Protein AF-G8EK59-F1 (afdb_monomer_lite)

pLDDT: mean 96.11, std 1.94, range [87.62, 98.25]

Foldseek 3Di:
DVCQQQDPPVGGDPFDWDDDPQWIQTNNDTGHDDDDPFLLPAQCVVDPQQEEEADPVPQQEPVSQCSNVNSPHNYYHYPDHHPHDDDDDPPPD

Secondary structure (DSSP, 8-state):
-HHHHEETTTEE-SS-E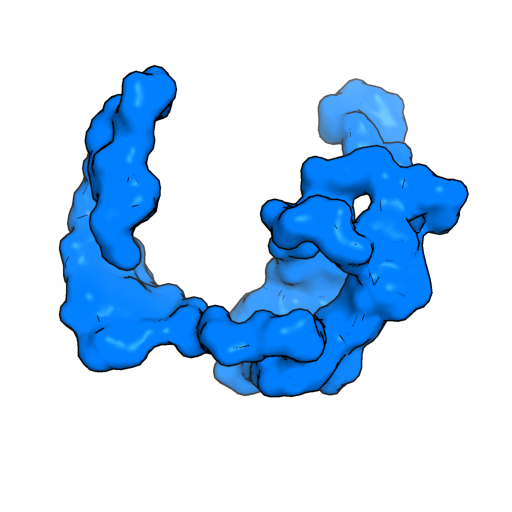EEETTEEEETTEEE-----SSGGGS-GGGSS--EEEE-SSS--SHHHHTHHHHTT-SEEEESS--SSS----TTT-

Structure (mmCIF, N/CA/C/O backbone):
data_AF-G8EK59-F1
#
_entry.id   AF-G8EK59-F1
#
loop_
_atom_site.group_PDB
_atom_site.id
_atom_site.type_symbol
_atom_site.label_atom_id
_atom_site.label_alt_id
_atom_site.label_comp_id
_atom_site.label_asym_id
_atom_site.label_entity_id
_atom_site.label_seq_id
_atom_site.pdbx_PDB_ins_code
_atom_site.Cartn_x
_atom_site.Cartn_y
_atom_site.Cartn_z
_atom_site.occupancy
_atom_site.B_iso_or_equiv
_atom_site.auth_seq_id
_atom_site.auth_comp_id
_atom_site.auth_asym_id
_atom_site.auth_atom_id
_atom_site.pdbx_PDB_model_num
ATOM 1 N N . ALA A 1 1 ? -6.201 8.542 11.663 1.00 91.69 1 ALA A N 1
ATOM 2 C CA . ALA A 1 1 ? -7.501 9.246 11.542 1.00 91.69 1 ALA A CA 1
ATOM 3 C C . ALA A 1 1 ? -7.359 10.706 11.102 1.00 91.69 1 ALA A C 1
ATOM 5 O O . ALA A 1 1 ? -7.934 11.051 10.082 1.00 91.69 1 ALA A O 1
ATOM 6 N N . TYR A 1 2 ? -6.614 11.557 11.825 1.00 95.31 2 TYR A N 1
ATOM 7 C CA . TYR A 1 2 ? -6.557 13.005 11.547 1.00 95.31 2 TYR A CA 1
ATOM 8 C C . TYR A 1 2 ? -6.151 13.357 10.105 1.00 95.31 2 TYR A C 1
ATOM 10 O O . TYR A 1 2 ? -6.921 14.019 9.419 1.00 95.31 2 TYR A O 1
ATOM 18 N N . MET A 1 3 ? -5.008 12.846 9.632 1.00 95.81 3 MET A N 1
ATOM 19 C CA . MET A 1 3 ? -4.492 13.129 8.280 1.00 95.81 3 MET A CA 1
ATOM 20 C C . MET A 1 3 ? -5.421 12.654 7.156 1.00 95.81 3 MET A C 1
ATOM 22 O O . MET A 1 3 ? -5.432 13.241 6.088 1.00 95.81 3 MET A O 1
ATOM 26 N N . LEU A 1 4 ? -6.227 11.613 7.393 1.00 96.00 4 LEU A N 1
ATOM 27 C CA . LEU A 1 4 ? -7.247 11.193 6.429 1.00 96.00 4 LEU A CA 1
ATOM 28 C C . LEU A 1 4 ? -8.435 12.166 6.416 1.00 96.00 4 LEU A C 1
ATOM 30 O O . LEU A 1 4 ? -9.037 12.388 5.378 1.00 96.00 4 LEU A O 1
ATOM 34 N N . LYS A 1 5 ? -8.799 12.730 7.573 1.00 97.00 5 LYS A N 1
ATOM 35 C CA . LYS A 1 5 ? -9.957 13.621 7.713 1.00 97.00 5 LYS A CA 1
ATOM 36 C C . LYS A 1 5 ? -9.695 15.018 7.148 1.00 97.00 5 LYS A C 1
ATOM 38 O O . LYS A 1 5 ? -10.628 15.644 6.645 1.00 97.00 5 LYS A O 1
ATOM 43 N N . TYR A 1 6 ? -8.466 15.508 7.275 1.00 97.69 6 TYR A N 1
ATOM 44 C CA . TYR A 1 6 ? -8.080 16.868 6.917 1.00 97.69 6 TYR A CA 1
ATOM 45 C C . TYR A 1 6 ? -6.888 16.847 5.962 1.00 97.69 6 TYR A C 1
ATOM 47 O O . TYR A 1 6 ? -5.773 16.548 6.381 1.00 97.69 6 TYR A O 1
ATOM 55 N N . ASP A 1 7 ? -7.136 17.219 4.708 1.00 98.06 7 ASP A N 1
ATOM 56 C CA . ASP A 1 7 ? -6.122 17.429 3.681 1.00 98.06 7 ASP A CA 1
ATOM 57 C C . ASP A 1 7 ? -6.105 18.915 3.284 1.00 98.06 7 ASP A C 1
ATOM 59 O O . ASP A 1 7 ? -7.150 19.520 3.030 1.00 98.06 7 ASP A O 1
ATOM 63 N N . SER A 1 8 ? -4.924 19.534 3.264 1.00 98.12 8 SER A N 1
ATOM 64 C CA . SER A 1 8 ? -4.781 20.970 2.981 1.00 98.12 8 SER A CA 1
ATOM 65 C C . SER A 1 8 ? -5.036 21.333 1.515 1.00 98.12 8 SER A C 1
ATOM 67 O O . SER A 1 8 ? -5.363 22.482 1.228 1.00 98.12 8 SER A O 1
ATOM 69 N N . THR A 1 9 ? -4.880 20.384 0.591 1.00 98.25 9 THR A N 1
ATOM 70 C CA . THR A 1 9 ? -5.013 20.596 -0.857 1.00 98.25 9 THR A CA 1
ATOM 71 C C . THR A 1 9 ? -6.362 20.100 -1.362 1.00 98.25 9 THR A C 1
ATOM 73 O O . THR A 1 9 ? -7.034 20.798 -2.118 1.00 98.25 9 THR A O 1
ATOM 76 N N . HIS A 1 10 ? -6.780 18.912 -0.926 1.00 97.81 10 HIS A N 1
ATOM 77 C CA . HIS A 1 10 ? -8.019 18.267 -1.368 1.00 97.81 10 HIS A CA 1
ATOM 78 C C . HIS A 1 10 ? -9.207 18.517 -0.428 1.00 97.81 10 HIS A C 1
ATOM 80 O O . HIS A 1 10 ? -10.341 18.168 -0.756 1.00 97.81 10 HIS A O 1
ATOM 86 N N . GLY A 1 11 ? -8.975 19.163 0.718 1.00 97.38 11 GLY A N 1
ATOM 87 C CA . GLY A 1 11 ? -10.006 19.527 1.680 1.00 97.38 11 GLY A CA 1
ATOM 88 C C . GLY A 1 11 ? -10.344 18.411 2.670 1.00 97.38 11 GLY A C 1
ATOM 89 O O . GLY A 1 11 ? -9.552 17.520 2.971 1.00 97.38 11 GLY A O 1
ATOM 90 N N . ARG A 1 12 ? -11.542 18.482 3.255 1.00 97.88 12 ARG A N 1
ATOM 91 C CA . ARG A 1 12 ? -11.991 17.483 4.236 1.00 97.88 12 ARG A CA 1
ATOM 92 C C . ARG A 1 12 ? -12.500 16.233 3.531 1.00 97.88 12 ARG A C 1
ATOM 94 O O . ARG A 1 12 ? -13.268 16.339 2.578 1.00 97.88 12 ARG A O 1
ATOM 101 N N . PHE A 1 13 ? -12.150 15.061 4.058 1.00 97.69 13 PHE A N 1
ATOM 102 C CA . PHE A 1 13 ? -12.728 13.805 3.584 1.00 97.69 13 PHE A CA 1
ATOM 103 C C . PHE A 1 13 ? -14.247 13.805 3.780 1.00 97.69 13 PHE A C 1
ATOM 105 O O . PHE A 1 13 ? -14.740 14.040 4.886 1.00 97.69 13 PHE A O 1
ATOM 112 N N . ASN A 1 14 ? -14.981 13.532 2.702 1.00 97.25 14 ASN A N 1
ATOM 113 C CA . ASN A 1 14 ? -16.436 13.466 2.714 1.00 97.25 14 ASN A CA 1
ATOM 114 C C . ASN A 1 14 ? -16.908 12.047 3.066 1.00 97.25 14 ASN A C 1
ATOM 116 O O . ASN A 1 14 ? -17.265 11.257 2.192 1.00 97.25 14 ASN A O 1
ATOM 120 N N . GLY A 1 15 ? -16.858 11.716 4.352 1.00 96.31 15 GLY A N 1
ATOM 121 C CA . GLY A 1 15 ? -17.323 10.437 4.872 1.00 96.31 15 GLY A CA 1
ATOM 122 C C . GLY A 1 15 ? -17.066 10.284 6.365 1.00 96.31 15 GLY A C 1
ATOM 123 O O . GLY A 1 15 ? -16.417 11.121 7.001 1.00 96.31 15 GLY A O 1
ATOM 124 N N . ASP A 1 16 ? -17.569 9.189 6.923 1.00 96.62 16 ASP A N 1
ATOM 125 C CA . ASP A 1 16 ? -17.427 8.885 8.339 1.00 96.62 16 ASP A CA 1
ATOM 126 C C . ASP A 1 16 ? -16.081 8.228 8.618 1.00 96.62 16 ASP A C 1
ATOM 128 O O . ASP A 1 16 ? -15.707 7.244 7.978 1.00 96.62 16 ASP A O 1
ATOM 132 N N . ILE A 1 17 ? -15.373 8.753 9.618 1.00 96.88 17 ILE A N 1
ATOM 133 C CA . ILE A 1 17 ? -14.126 8.183 10.129 1.00 96.88 17 ILE A CA 1
ATOM 134 C C . ILE A 1 17 ? -14.255 8.047 11.643 1.00 96.88 17 ILE A C 1
ATOM 136 O O . ILE A 1 17 ? -14.459 9.040 12.346 1.00 96.88 17 ILE A O 1
ATOM 140 N N . LYS A 1 18 ? -14.079 6.828 12.151 1.00 95.88 18 LYS A N 1
ATOM 141 C CA . LYS A 1 18 ? -14.031 6.520 13.584 1.00 95.88 18 LYS A CA 1
ATOM 142 C C . LYS A 1 18 ? -12.751 5.757 13.906 1.00 95.88 18 LYS A C 1
ATOM 144 O O . LYS A 1 18 ? -12.253 4.994 13.083 1.00 95.88 18 LYS A O 1
ATOM 149 N N . VAL A 1 19 ? -12.207 5.987 15.096 1.00 95.38 19 VAL A N 1
ATOM 150 C CA . VAL A 1 19 ? -11.116 5.171 15.640 1.00 95.38 19 VAL A CA 1
ATOM 151 C C . VAL A 1 19 ? -11.751 4.029 16.424 1.00 95.38 19 VAL A C 1
ATOM 153 O O . VAL A 1 19 ? -12.560 4.278 17.313 1.00 95.38 19 VAL A O 1
ATOM 156 N N . GLU A 1 20 ? -11.400 2.794 16.084 1.00 92.38 20 GLU A N 1
ATOM 157 C CA . GLU A 1 20 ? -11.904 1.577 16.722 1.00 92.38 20 GLU A CA 1
ATOM 158 C C . GLU A 1 20 ? -10.719 0.790 17.288 1.00 92.38 20 GLU A C 1
ATOM 160 O O . GLU A 1 20 ? -10.133 -0.067 16.623 1.00 92.38 20 GLU A O 1
ATOM 165 N N . GLY A 1 21 ? -10.319 1.128 18.516 1.00 91.19 21 GLY A N 1
ATOM 166 C CA . GLY A 1 21 ? -9.111 0.576 19.131 1.00 91.19 21 GLY A CA 1
ATOM 167 C C . GLY A 1 21 ? -7.870 0.911 18.300 1.00 91.19 21 GLY A C 1
ATOM 168 O O . GLY A 1 21 ? -7.562 2.083 18.094 1.00 91.19 21 GLY A O 1
ATOM 169 N N . ASN A 1 22 ? -7.193 -0.122 17.792 1.00 91.06 22 ASN A N 1
ATOM 170 C CA . ASN A 1 22 ? -6.016 0.024 16.929 1.00 91.06 22 ASN A CA 1
ATOM 171 C C . ASN A 1 22 ? -6.363 0.209 15.442 1.00 91.06 22 ASN A C 1
ATOM 173 O O . ASN A 1 22 ? -5.465 0.409 14.634 1.00 91.06 22 ASN A O 1
ATOM 177 N N . ASN A 1 23 ? -7.642 0.136 15.068 1.00 93.62 23 ASN A N 1
ATOM 178 C CA . ASN A 1 23 ? -8.107 0.182 13.684 1.00 93.62 23 ASN A CA 1
ATOM 179 C C . ASN A 1 23 ? -8.856 1.488 13.384 1.00 93.62 23 ASN A C 1
ATOM 181 O O . ASN A 1 23 ? -9.188 2.271 14.279 1.00 93.62 23 ASN A O 1
ATOM 185 N N . LEU A 1 24 ? -9.164 1.713 12.106 1.00 94.44 24 LEU A N 1
ATOM 186 C CA . LEU A 1 24 ? -10.108 2.751 11.691 1.00 94.44 24 LEU A CA 1
ATOM 187 C C . LEU A 1 24 ? -11.372 2.123 11.125 1.00 94.44 24 LEU A C 1
ATOM 189 O O . LEU A 1 24 ? -11.299 1.138 10.403 1.00 94.44 24 LEU A O 1
ATOM 193 N N . SER A 1 25 ? -12.517 2.740 11.382 1.00 96.12 25 SER A N 1
ATOM 194 C CA . SER A 1 25 ? -13.748 2.483 10.644 1.00 96.12 25 SER A CA 1
ATOM 195 C C . SER A 1 25 ? -14.004 3.645 9.697 1.00 96.12 25 SER A C 1
ATOM 197 O O . SER A 1 25 ? -14.092 4.794 10.133 1.00 96.12 25 SER A O 1
ATOM 199 N N . ILE A 1 26 ? -14.051 3.355 8.398 1.00 96.31 26 ILE A N 1
ATOM 200 C CA . ILE A 1 26 ? -14.260 4.332 7.327 1.00 96.31 26 ILE A CA 1
ATOM 201 C C . ILE A 1 26 ? -15.526 3.932 6.580 1.00 96.31 26 ILE A C 1
ATOM 203 O O . ILE A 1 26 ? -15.578 2.852 5.989 1.00 96.31 26 ILE A O 1
ATOM 207 N N . ASN A 1 27 ? -16.553 4.782 6.614 1.00 96.62 27 ASN A N 1
ATOM 208 C CA . ASN A 1 27 ? -17.864 4.503 6.013 1.00 96.62 27 ASN A CA 1
ATOM 209 C C . ASN A 1 27 ? -18.418 3.113 6.407 1.00 96.62 27 ASN A C 1
ATOM 211 O O . ASN A 1 27 ? -18.909 2.361 5.566 1.00 96.62 27 ASN A O 1
ATOM 215 N N . GLY A 1 28 ? -18.269 2.743 7.685 1.00 95.25 28 GLY A N 1
ATOM 216 C CA . GLY A 1 28 ? -18.736 1.465 8.238 1.00 95.25 28 GLY A CA 1
ATOM 217 C C . GLY A 1 28 ? -17.858 0.247 7.928 1.00 95.25 28 GLY A C 1
ATOM 218 O O . GLY A 1 28 ? -18.196 -0.857 8.343 1.00 95.25 28 GLY A O 1
ATOM 219 N N . LYS A 1 29 ? -16.735 0.414 7.218 1.00 94.62 29 LYS A N 1
ATOM 220 C CA . LYS A 1 29 ? -15.765 -0.659 6.962 1.00 94.62 29 LYS A CA 1
ATOM 221 C C . LYS A 1 29 ? -14.597 -0.545 7.929 1.00 94.62 29 LYS A C 1
ATOM 223 O O . LYS A 1 29 ? -14.016 0.529 8.038 1.00 94.62 29 LYS A O 1
ATOM 228 N N . THR A 1 30 ? -14.209 -1.645 8.567 1.00 94.25 30 THR A N 1
ATOM 229 C CA . THR A 1 30 ? -13.022 -1.692 9.431 1.00 94.25 30 THR A CA 1
ATOM 230 C C . THR A 1 30 ? -11.750 -1.887 8.603 1.00 94.25 30 THR A C 1
ATOM 232 O O . THR A 1 30 ? -11.647 -2.814 7.800 1.00 94.25 30 THR A O 1
ATOM 235 N N . ILE A 1 31 ? -10.766 -1.017 8.813 1.00 94.88 31 ILE A N 1
ATOM 236 C CA . ILE A 1 31 ? -9.447 -1.009 8.183 1.00 94.88 31 ILE A CA 1
ATOM 237 C C . ILE A 1 31 ? -8.418 -1.300 9.271 1.00 94.88 31 ILE A C 1
ATOM 239 O O . ILE A 1 31 ? -8.316 -0.560 10.255 1.00 94.88 31 ILE A O 1
ATOM 243 N N . ARG A 1 32 ? -7.648 -2.375 9.078 1.00 93.94 32 ARG A N 1
ATOM 244 C CA . ARG A 1 32 ? -6.558 -2.751 9.981 1.00 93.94 32 ARG A CA 1
ATOM 245 C C . ARG A 1 32 ? -5.355 -1.833 9.800 1.00 93.94 32 ARG A C 1
ATOM 247 O O . ARG A 1 32 ? -5.013 -1.488 8.672 1.00 93.94 32 ARG A O 1
ATOM 254 N N . PHE A 1 33 ? -4.717 -1.475 10.909 1.00 93.00 33 PHE A N 1
ATOM 255 C CA . PHE A 1 33 ? -3.471 -0.712 10.916 1.00 93.00 33 PHE A CA 1
ATOM 256 C C . PHE A 1 33 ? -2.321 -1.559 11.446 1.00 93.00 33 PHE A C 1
ATOM 258 O O . PHE A 1 33 ? -2.481 -2.329 12.390 1.00 93.00 33 PHE A O 1
ATOM 265 N N . TYR A 1 34 ? -1.156 -1.361 10.841 1.00 94.00 34 TYR A N 1
ATOM 266 C CA . TYR A 1 34 ? 0.104 -1.976 11.230 1.00 94.00 34 TYR A CA 1
ATOM 267 C C . TYR A 1 34 ? 1.172 -0.885 11.287 1.00 94.00 34 TYR A C 1
ATOM 269 O O . TYR A 1 34 ? 1.166 0.029 10.460 1.00 94.00 34 TYR A O 1
ATOM 277 N N . THR A 1 35 ? 2.087 -0.990 12.247 1.00 94.06 35 THR A N 1
ATOM 278 C CA . THR A 1 35 ? 3.190 -0.038 12.438 1.00 94.06 35 THR A CA 1
ATOM 279 C C . THR A 1 35 ? 4.507 -0.797 12.363 1.00 94.06 35 THR A C 1
ATOM 281 O O . THR A 1 35 ? 5.237 -0.909 13.342 1.00 94.06 35 THR A O 1
ATOM 284 N N . GLU A 1 36 ? 4.785 -1.357 11.190 1.00 95.62 36 GLU A N 1
ATOM 285 C CA . GLU A 1 36 ? 5.976 -2.165 10.939 1.00 95.62 36 GLU A CA 1
ATOM 286 C C . GLU A 1 36 ? 6.964 -1.418 10.050 1.00 95.62 36 GLU A C 1
ATOM 288 O O . GLU A 1 36 ? 6.585 -0.772 9.073 1.00 95.62 36 GLU A O 1
ATOM 293 N N . LYS A 1 37 ? 8.253 -1.527 10.383 1.00 95.25 37 LYS A N 1
ATOM 294 C CA . LYS A 1 37 ? 9.335 -0.965 9.563 1.00 95.25 37 LYS A CA 1
ATOM 295 C C . LYS A 1 37 ? 9.743 -1.904 8.428 1.00 95.25 37 LYS A C 1
ATOM 297 O O . LYS A 1 37 ? 10.145 -1.433 7.367 1.00 95.25 37 LYS A O 1
ATOM 302 N N . ASP A 1 38 ? 9.679 -3.211 8.671 1.00 95.81 38 ASP A N 1
ATOM 303 C CA . ASP A 1 38 ? 9.936 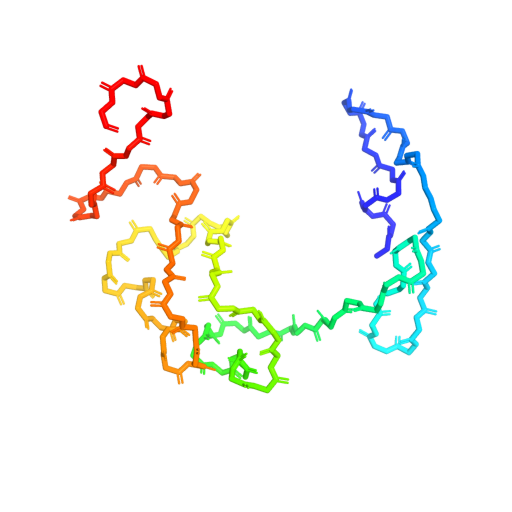-4.236 7.663 1.00 95.81 38 ASP A CA 1
ATOM 304 C C . ASP A 1 38 ? 8.600 -4.701 7.058 1.00 95.81 38 ASP A C 1
ATOM 306 O O . ASP A 1 38 ? 7.772 -5.263 7.783 1.00 95.81 38 ASP A O 1
ATOM 310 N N . PRO A 1 39 ? 8.374 -4.511 5.745 1.00 96.00 39 PRO A N 1
ATOM 311 C CA . PRO A 1 39 ? 7.155 -4.958 5.082 1.00 96.00 39 PRO A CA 1
ATOM 312 C C . PRO A 1 39 ? 6.878 -6.462 5.186 1.00 96.00 39 PRO A C 1
ATOM 314 O O . PRO A 1 39 ? 5.726 -6.876 5.036 1.00 96.00 39 PRO A O 1
ATOM 317 N N . ALA A 1 40 ? 7.912 -7.277 5.425 1.00 96.50 40 ALA A N 1
ATOM 318 C CA . ALA A 1 40 ? 7.780 -8.720 5.590 1.00 96.50 40 ALA A CA 1
ATOM 319 C C . ALA A 1 40 ? 7.089 -9.116 6.902 1.00 96.50 40 ALA A C 1
ATOM 321 O O . ALA A 1 40 ? 6.512 -10.200 6.969 1.00 96.50 40 ALA A O 1
ATOM 322 N N . ASN A 1 41 ? 7.112 -8.243 7.914 1.00 97.50 41 ASN A N 1
ATOM 323 C CA . ASN A 1 41 ? 6.466 -8.491 9.205 1.00 97.50 41 ASN A CA 1
ATOM 324 C C . ASN A 1 41 ? 4.970 -8.174 9.190 1.00 97.50 41 ASN A C 1
ATOM 326 O O . ASN A 1 41 ? 4.268 -8.491 10.148 1.00 97.50 41 ASN A O 1
ATOM 330 N N . ILE A 1 42 ? 4.467 -7.541 8.128 1.00 97.06 42 ILE A N 1
ATOM 331 C CA . ILE A 1 42 ? 3.053 -7.199 8.046 1.00 97.06 42 ILE A CA 1
ATOM 332 C C . ILE A 1 42 ? 2.274 -8.447 7.603 1.00 97.06 42 ILE A C 1
ATOM 334 O O . ILE A 1 42 ? 2.520 -8.950 6.503 1.00 97.06 42 ILE A O 1
ATOM 338 N N . PRO A 1 43 ? 1.323 -8.953 8.410 1.00 96.12 43 PRO A N 1
ATOM 339 C CA . PRO A 1 43 ? 0.645 -10.220 8.149 1.00 96.12 43 PRO A CA 1
ATOM 340 C C . PRO A 1 43 ? -0.499 -10.048 7.137 1.00 96.12 43 PRO A C 1
ATOM 342 O O . PRO A 1 43 ? -1.676 -10.203 7.460 1.00 96.12 43 PRO A O 1
ATOM 345 N N . TRP A 1 44 ? -0.172 -9.709 5.889 1.00 96.81 44 TRP A N 1
ATOM 346 C CA . TRP A 1 44 ? -1.146 -9.529 4.807 1.00 96.81 44 TRP A CA 1
ATOM 347 C C . TRP A 1 44 ? -2.036 -10.754 4.584 1.00 96.81 44 TRP A C 1
ATOM 349 O O . TRP A 1 44 ? -3.210 -10.581 4.263 1.00 96.81 44 TRP A O 1
ATOM 359 N N . SER A 1 45 ? -1.517 -11.968 4.791 1.00 94.56 45 SER A N 1
ATOM 360 C CA . SER A 1 45 ? -2.267 -13.231 4.691 1.00 94.56 45 SER A CA 1
ATOM 361 C C . SER A 1 45 ? -3.455 -13.319 5.652 1.00 94.56 45 SER A C 1
ATOM 363 O O . SER A 1 45 ? -4.445 -13.975 5.336 1.00 94.56 45 SER A O 1
ATOM 365 N N . GLU A 1 46 ? -3.387 -12.642 6.800 1.00 94.44 46 GLU A N 1
ATOM 366 C CA . GLU A 1 46 ? -4.483 -12.555 7.773 1.00 94.44 46 GLU A CA 1
ATOM 367 C C . GLU A 1 46 ? -5.533 -11.504 7.387 1.00 94.44 46 GLU A C 1
ATOM 369 O O . GLU A 1 46 ? -6.517 -11.283 8.100 1.00 94.44 46 GLU A O 1
ATOM 374 N N . THR A 1 47 ? -5.314 -10.818 6.267 1.00 89.88 47 THR A N 1
ATOM 375 C CA . THR A 1 47 ? -6.172 -9.755 5.756 1.00 89.88 47 THR A CA 1
ATOM 376 C C . THR A 1 47 ? -6.715 -10.104 4.368 1.00 89.88 47 THR A C 1
ATOM 378 O O . THR A 1 47 ? -6.250 -11.018 3.694 1.00 89.88 47 THR A O 1
ATOM 381 N N . GLY A 1 48 ? -7.692 -9.327 3.894 1.00 87.62 48 GLY A N 1
ATOM 382 C CA . GLY A 1 48 ? -8.141 -9.375 2.497 1.00 87.62 48 GLY A CA 1
ATOM 383 C C . GLY A 1 48 ? -7.224 -8.635 1.508 1.00 87.62 48 GLY A C 1
ATOM 384 O O . GLY A 1 48 ? -7.595 -8.476 0.345 1.00 87.62 48 GLY A O 1
ATOM 385 N N . ALA A 1 49 ? -6.064 -8.129 1.943 1.00 93.94 49 ALA A N 1
ATOM 386 C CA . ALA A 1 49 ? -5.172 -7.302 1.133 1.00 93.94 49 ALA A CA 1
ATOM 387 C C . ALA A 1 49 ? -4.248 -8.157 0.249 1.00 93.94 49 ALA A C 1
ATOM 389 O O . ALA A 1 49 ? -3.068 -8.351 0.526 1.00 93.94 49 ALA A O 1
ATOM 390 N N . PHE A 1 50 ? -4.787 -8.665 -0.860 1.00 95.06 50 PHE A N 1
ATOM 391 C CA . PHE A 1 50 ? -3.999 -9.428 -1.836 1.00 95.06 50 PHE A CA 1
ATOM 392 C C . PHE A 1 50 ? -3.117 -8.553 -2.732 1.00 95.06 50 PHE A C 1
ATOM 394 O O . PHE A 1 50 ? -2.112 -9.030 -3.260 1.00 95.06 50 PHE A O 1
ATOM 401 N N . TYR A 1 51 ? -3.504 -7.295 -2.923 1.00 97.25 51 TYR A N 1
ATOM 402 C CA . TYR A 1 51 ? -2.781 -6.317 -3.723 1.00 97.25 51 TYR A CA 1
ATOM 403 C C . TYR A 1 51 ? -2.311 -5.207 -2.796 1.00 97.25 51 TYR A C 1
ATOM 405 O O . TYR A 1 51 ? -3.128 -4.600 -2.105 1.00 97.25 51 TYR A O 1
ATOM 413 N N . VAL A 1 52 ? -1.006 -4.958 -2.784 1.00 98.00 52 VAL A N 1
ATOM 414 C CA . VAL A 1 52 ? -0.397 -3.919 -1.955 1.00 98.00 52 VAL A CA 1
ATOM 415 C C . VAL A 1 52 ? 0.083 -2.784 -2.844 1.00 98.00 52 VAL A C 1
ATOM 417 O O . VAL A 1 52 ? 0.740 -3.022 -3.855 1.00 98.00 52 VAL A O 1
ATOM 420 N N . VAL A 1 53 ? -0.241 -1.553 -2.459 1.00 98.12 53 VAL A N 1
ATOM 421 C CA . VAL A 1 53 ? 0.334 -0.349 -3.060 1.00 98.12 53 VAL A CA 1
ATOM 422 C C . VAL A 1 53 ? 1.500 0.085 -2.181 1.00 98.12 53 VAL A C 1
ATOM 424 O O . VAL A 1 53 ? 1.302 0.475 -1.033 1.00 98.12 53 VAL A O 1
ATOM 427 N N . GLU A 1 54 ? 2.714 -0.022 -2.706 1.00 97.81 54 GLU A N 1
ATOM 428 C CA . GLU A 1 54 ? 3.932 0.416 -2.034 1.00 97.81 54 GLU A CA 1
ATOM 429 C C . GLU A 1 54 ? 4.139 1.909 -2.308 1.00 97.81 54 GLU A C 1
ATOM 431 O O . GLU A 1 54 ? 4.625 2.305 -3.372 1.00 97.81 54 GLU A O 1
ATOM 436 N N . SER A 1 55 ? 3.702 2.728 -1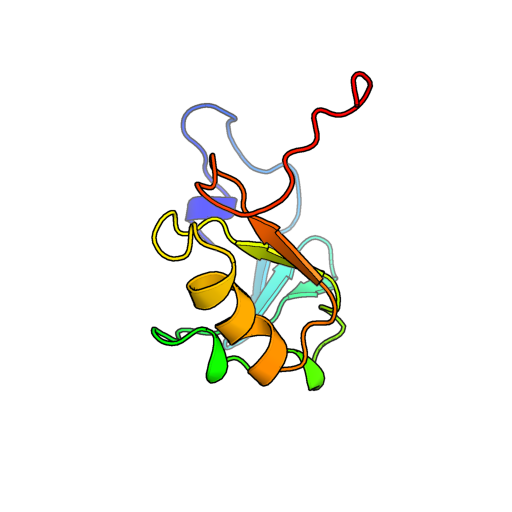.349 1.00 97.50 55 SER A N 1
ATOM 437 C CA . SER A 1 55 ? 3.694 4.192 -1.422 1.00 97.50 55 SER A CA 1
ATOM 438 C C . SER A 1 55 ? 4.542 4.871 -0.345 1.00 97.50 55 SER A C 1
ATOM 440 O O . SER A 1 55 ? 4.320 6.037 -0.022 1.00 97.50 55 SER A O 1
ATOM 442 N N . THR A 1 56 ? 5.507 4.157 0.239 1.00 96.62 56 THR A N 1
ATOM 443 C CA . THR A 1 56 ? 6.476 4.725 1.192 1.00 96.62 56 THR A CA 1
ATOM 444 C C . THR A 1 56 ? 7.606 5.478 0.491 1.00 96.62 56 THR A C 1
ATOM 446 O O . THR A 1 56 ? 8.243 6.336 1.095 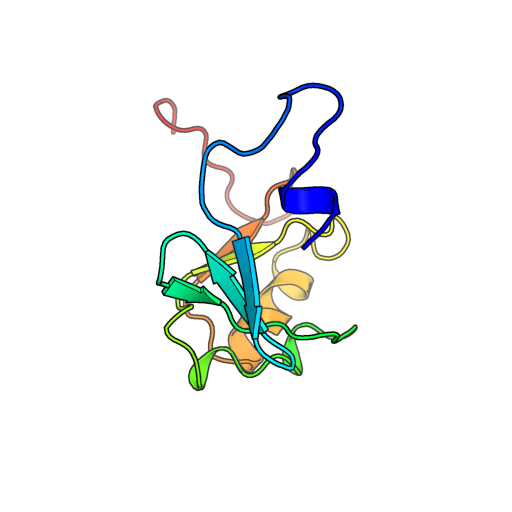1.00 96.62 56 THR A O 1
ATOM 449 N N . GLY A 1 57 ? 7.890 5.131 -0.772 1.00 95.00 57 GLY A N 1
ATOM 450 C CA . GLY A 1 57 ? 9.022 5.656 -1.541 1.00 95.00 57 GLY A CA 1
ATOM 451 C C . GLY A 1 57 ? 10.380 5.026 -1.199 1.00 95.00 57 GLY A C 1
ATOM 452 O O . GLY A 1 57 ? 11.386 5.404 -1.793 1.00 95.00 57 GLY A O 1
ATOM 453 N N . VAL A 1 58 ? 10.432 4.055 -0.277 1.00 95.88 58 VAL A N 1
ATOM 454 C CA . VAL A 1 58 ? 11.685 3.411 0.170 1.00 95.88 58 VAL A CA 1
ATOM 455 C C . VAL A 1 58 ? 11.949 2.085 -0.556 1.00 95.88 58 VAL A C 1
ATOM 457 O O . VAL A 1 58 ? 13.101 1.750 -0.864 1.00 95.88 58 VAL A O 1
ATOM 460 N N . PHE A 1 59 ? 10.893 1.329 -0.867 1.00 96.56 59 PHE A N 1
ATOM 461 C CA . PHE A 1 59 ? 10.970 -0.009 -1.463 1.00 96.56 59 PHE A CA 1
ATOM 462 C C . PHE A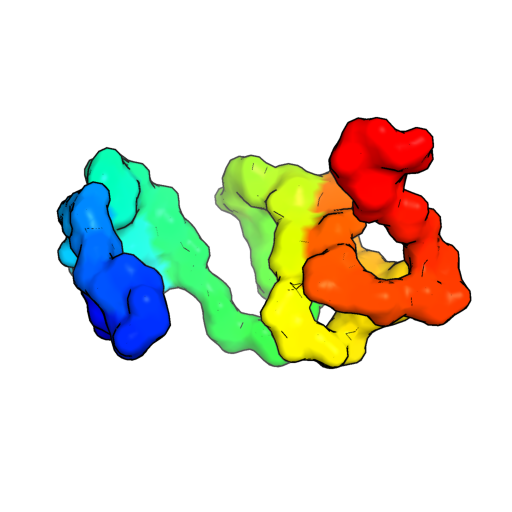 1 59 ? 10.669 0.023 -2.973 1.00 96.56 59 PHE A C 1
ATOM 464 O O . PHE A 1 59 ? 9.730 -0.596 -3.456 1.00 96.56 59 PHE A O 1
ATOM 471 N N . THR A 1 60 ? 11.474 0.771 -3.734 1.00 96.94 60 THR A N 1
ATOM 472 C CA . THR A 1 60 ? 11.211 1.083 -5.156 1.00 96.94 60 THR A CA 1
ATOM 473 C C . THR A 1 60 ? 11.813 0.104 -6.168 1.00 96.94 60 THR A C 1
ATOM 475 O O . THR A 1 60 ? 11.672 0.305 -7.373 1.00 96.94 60 THR A O 1
ATOM 478 N N . THR A 1 61 ? 12.474 -0.962 -5.719 1.00 97.38 61 THR A N 1
ATOM 479 C CA . THR A 1 61 ? 12.967 -2.043 -6.589 1.00 97.38 61 THR A CA 1
ATOM 480 C C . THR A 1 61 ? 12.167 -3.314 -6.362 1.00 97.38 61 THR A C 1
ATOM 482 O O . THR A 1 61 ? 11.606 -3.526 -5.285 1.00 97.38 61 THR A O 1
ATOM 485 N N . THR A 1 62 ? 12.165 -4.193 -7.356 1.00 96.81 62 THR A N 1
ATOM 486 C CA . THR A 1 62 ? 11.488 -5.487 -7.317 1.00 96.81 62 THR A CA 1
ATOM 487 C C . THR A 1 62 ? 11.932 -6.295 -6.103 1.00 96.81 62 THR A C 1
ATOM 489 O O . THR A 1 62 ? 11.098 -6.846 -5.390 1.00 96.81 62 THR A O 1
ATOM 492 N N . GLU A 1 63 ? 13.235 -6.331 -5.817 1.00 96.88 63 GLU A N 1
ATOM 493 C CA . GLU A 1 63 ? 13.763 -7.084 -4.676 1.00 96.88 63 GLU A CA 1
ATOM 494 C C . GLU A 1 63 ? 13.282 -6.539 -3.327 1.00 96.88 63 GLU A C 1
ATOM 496 O O . GLU A 1 63 ? 12.875 -7.299 -2.452 1.00 96.88 63 GLU A O 1
ATOM 501 N N . LYS A 1 64 ? 13.259 -5.213 -3.170 1.00 96.81 64 LYS A N 1
ATOM 502 C CA . LYS A 1 64 ? 12.793 -4.570 -1.939 1.00 96.81 64 LYS A CA 1
ATOM 503 C C . LYS A 1 64 ? 11.284 -4.743 -1.748 1.00 96.81 64 LYS A C 1
ATOM 505 O O . LYS A 1 64 ? 10.842 -5.118 -0.666 1.00 96.81 64 LYS A O 1
ATOM 510 N N . ALA A 1 65 ? 10.502 -4.526 -2.803 1.00 97.44 65 ALA A N 1
ATOM 511 C CA . ALA A 1 65 ? 9.046 -4.631 -2.768 1.00 97.44 65 ALA A CA 1
ATOM 512 C C . ALA A 1 65 ? 8.555 -6.075 -2.544 1.00 97.44 65 ALA A C 1
ATOM 514 O O . ALA A 1 65 ? 7.493 -6.289 -1.956 1.00 97.44 65 ALA A O 1
ATOM 515 N N . LYS A 1 66 ? 9.341 -7.090 -2.940 1.00 97.00 66 LYS A N 1
ATOM 516 C CA . LYS A 1 66 ? 9.040 -8.507 -2.666 1.00 97.00 66 LYS A CA 1
ATOM 517 C C . LYS A 1 66 ? 8.914 -8.832 -1.176 1.00 97.00 66 LYS A C 1
ATOM 519 O O . LYS A 1 66 ? 8.309 -9.853 -0.853 1.00 97.00 66 LYS A O 1
ATOM 524 N N . ALA A 1 67 ? 9.416 -7.988 -0.271 1.00 97.50 67 ALA A N 1
ATOM 525 C CA . ALA A 1 67 ? 9.216 -8.157 1.167 1.00 97.50 67 ALA A CA 1
ATOM 526 C C . ALA A 1 67 ? 7.726 -8.312 1.533 1.00 97.50 67 ALA A C 1
ATOM 528 O O . ALA A 1 67 ? 7.387 -9.191 2.321 1.00 97.50 67 ALA A O 1
ATOM 529 N N . HIS A 1 68 ? 6.814 -7.589 0.871 1.00 97.88 68 HIS A N 1
ATOM 530 C CA . HIS A 1 68 ? 5.369 -7.746 1.091 1.00 97.88 68 HIS A CA 1
ATOM 531 C C . HIS A 1 68 ? 4.835 -9.141 0.743 1.00 97.88 68 HIS A C 1
ATOM 533 O O . HIS A 1 68 ? 3.868 -9.602 1.348 1.00 97.88 68 HIS A O 1
ATOM 539 N N . LEU A 1 69 ? 5.449 -9.840 -0.218 1.00 97.19 69 LEU A N 1
ATOM 540 C CA . LEU A 1 69 ? 5.012 -11.186 -0.597 1.00 97.19 69 LEU A CA 1
ATOM 541 C C . LEU A 1 69 ? 5.258 -12.189 0.535 1.00 97.19 69 LEU A C 1
ATOM 543 O O . LEU A 1 69 ? 4.468 -13.112 0.710 1.00 97.19 69 LEU A O 1
ATOM 547 N N . LYS A 1 70 ? 6.305 -11.977 1.347 1.00 96.00 70 LYS A N 1
ATOM 548 C CA . LYS A 1 70 ? 6.573 -12.800 2.538 1.00 96.00 70 LYS A CA 1
ATOM 549 C C . LYS A 1 70 ? 5.459 -12.673 3.577 1.00 96.00 70 LYS A C 1
ATOM 551 O O . LYS A 1 70 ? 5.093 -13.670 4.186 1.00 96.00 70 LYS A O 1
ATOM 556 N N . GLY A 1 71 ? 4.880 -11.480 3.711 1.00 94.44 71 GLY A N 1
ATOM 557 C CA . GLY A 1 71 ? 3.715 -11.235 4.563 1.00 94.44 71 GLY A CA 1
ATOM 558 C C . GLY A 1 71 ? 2.403 -11.817 4.020 1.00 94.44 71 GLY A C 1
ATOM 559 O O . GLY A 1 71 ? 1.390 -11.785 4.709 1.00 94.44 71 GLY A O 1
ATOM 560 N N . GLY A 1 72 ? 2.388 -12.358 2.794 1.00 95.81 72 GLY A N 1
ATOM 561 C CA . GLY A 1 72 ? 1.217 -13.007 2.192 1.00 95.81 72 GLY A CA 1
ATOM 562 C C . GLY A 1 72 ? 0.471 -12.185 1.139 1.00 95.81 72 GLY A C 1
ATOM 563 O O . GLY A 1 72 ? -0.591 -12.610 0.678 1.00 95.81 72 GLY A O 1
ATOM 564 N N . ALA A 1 73 ? 1.007 -11.033 0.723 1.00 97.69 73 ALA A N 1
ATOM 565 C CA . ALA A 1 73 ? 0.483 -10.317 -0.437 1.00 97.69 73 ALA A CA 1
ATOM 566 C C . ALA A 1 73 ? 0.688 -11.146 -1.719 1.00 97.69 73 ALA A C 1
ATOM 568 O O . ALA A 1 73 ? 1.659 -11.890 -1.847 1.00 97.69 73 ALA A O 1
ATOM 569 N N . LYS A 1 74 ? -0.207 -11.000 -2.701 1.00 97.31 74 LYS A N 1
ATOM 570 C CA . LYS A 1 74 ? -0.119 -11.705 -3.993 1.00 97.31 74 LYS A CA 1
ATOM 571 C C . LYS A 1 74 ? 0.543 -10.865 -5.077 1.00 97.31 74 LYS A C 1
ATOM 573 O O . LYS A 1 74 ? 1.227 -11.413 -5.936 1.00 97.31 74 LYS A O 1
ATOM 578 N N . LYS A 1 75 ? 0.321 -9.549 -5.068 1.00 97.44 75 LYS A N 1
ATOM 579 C CA . LYS A 1 75 ? 0.959 -8.599 -5.987 1.00 97.44 75 LYS A CA 1
ATOM 580 C C . LYS A 1 75 ? 1.272 -7.291 -5.275 1.00 97.44 75 LYS A C 1
ATOM 582 O O . LYS A 1 75 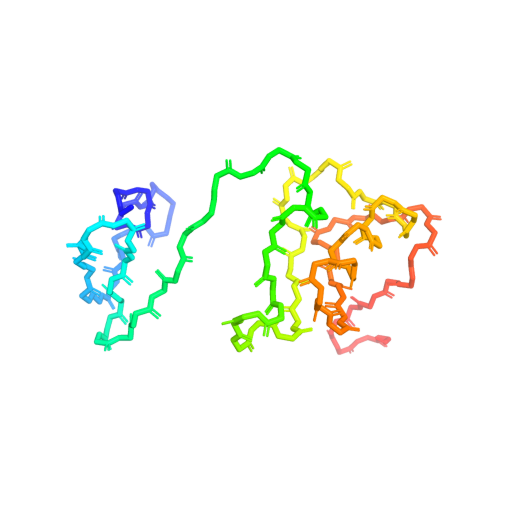? 0.565 -6.901 -4.346 1.00 97.44 75 LYS A O 1
ATOM 587 N N . VAL A 1 76 ? 2.296 -6.606 -5.769 1.00 98.19 76 VAL A N 1
ATOM 588 C CA . VAL A 1 76 ? 2.716 -5.293 -5.282 1.00 98.19 76 VAL A CA 1
ATOM 589 C C . VAL A 1 76 ? 2.748 -4.321 -6.456 1.00 98.19 76 VAL A C 1
ATOM 591 O O . VAL A 1 76 ? 3.250 -4.666 -7.524 1.00 98.19 76 VAL A O 1
ATOM 594 N N . VAL A 1 77 ? 2.196 -3.127 -6.258 1.00 98.00 77 VAL A N 1
ATOM 595 C CA . VAL A 1 77 ? 2.250 -1.998 -7.191 1.00 98.00 77 VAL A CA 1
ATOM 596 C C . VAL A 1 77 ? 3.084 -0.907 -6.538 1.00 98.00 77 VAL A C 1
ATOM 598 O O . VAL A 1 77 ? 2.698 -0.377 -5.500 1.00 98.00 77 VAL A O 1
ATOM 601 N N . ILE A 1 78 ? 4.228 -0.577 -7.128 1.00 98.25 78 ILE A N 1
ATOM 602 C CA . ILE A 1 78 ? 5.107 0.486 -6.631 1.00 98.25 78 ILE A CA 1
ATOM 603 C C . ILE A 1 78 ? 4.580 1.817 -7.171 1.00 98.25 78 ILE A C 1
ATOM 605 O O . ILE A 1 78 ? 4.462 1.983 -8.383 1.00 98.25 78 ILE A O 1
ATOM 609 N N . SER A 1 79 ? 4.256 2.772 -6.294 1.00 97.81 79 SER A N 1
ATOM 610 C CA . SER A 1 79 ? 3.678 4.067 -6.696 1.00 97.81 79 SER A CA 1
ATOM 611 C C . SER A 1 79 ? 4.734 5.108 -7.102 1.00 97.81 79 SER A C 1
ATOM 613 O O . SER A 1 79 ? 4.533 6.310 -6.931 1.00 97.81 79 SER A O 1
ATOM 615 N N . ALA A 1 80 ? 5.888 4.648 -7.577 1.00 96.12 80 ALA A N 1
ATOM 616 C CA . ALA A 1 80 ? 7.037 5.459 -7.955 1.00 96.12 80 ALA A CA 1
ATOM 617 C C . ALA A 1 80 ? 7.797 4.775 -9.105 1.00 96.12 80 ALA A C 1
ATOM 619 O O . ALA A 1 80 ? 7.670 3.558 -9.271 1.00 96.12 80 ALA A O 1
ATOM 620 N N . PRO A 1 81 ? 8.610 5.520 -9.879 1.00 96.25 81 PRO A N 1
ATOM 621 C CA . PRO A 1 81 ? 9.488 4.921 -10.875 1.00 96.25 81 PRO A CA 1
ATOM 622 C C . PRO A 1 81 ? 10.379 3.844 -10.251 1.00 96.25 81 PRO A C 1
ATOM 624 O O . PRO A 1 81 ? 10.975 4.048 -9.190 1.00 96.25 81 PRO A O 1
ATOM 627 N N . SER A 1 82 ? 10.470 2.704 -10.928 1.00 97.25 82 SER A N 1
ATOM 628 C CA . SER A 1 82 ? 11.306 1.583 -10.516 1.00 97.25 82 SER A CA 1
ATOM 629 C C . SER A 1 82 ? 12.437 1.376 -11.513 1.00 97.25 82 SER A C 1
ATOM 631 O O . SER A 1 82 ? 12.263 1.579 -12.712 1.00 97.25 82 SER A O 1
ATOM 633 N N . ALA A 1 83 ? 13.598 0.961 -11.012 1.00 96.56 83 ALA A N 1
ATOM 634 C CA . ALA A 1 83 ? 14.743 0.641 -11.857 1.00 96.56 83 ALA A CA 1
ATOM 635 C C . ALA A 1 83 ? 14.576 -0.695 -12.603 1.00 96.56 83 ALA A C 1
ATOM 637 O O . ALA A 1 83 ? 15.230 -0.903 -13.621 1.00 96.56 83 ALA A O 1
ATOM 638 N N . ASP A 1 84 ? 13.746 -1.605 -12.084 1.00 97.62 84 ASP A N 1
ATOM 639 C CA . ASP A 1 84 ? 13.672 -2.996 -12.545 1.00 97.62 84 ASP A CA 1
ATOM 640 C C . ASP A 1 84 ? 12.242 -3.557 -12.660 1.00 97.62 84 ASP A C 1
ATOM 642 O O . ASP A 1 84 ? 12.045 -4.571 -13.331 1.00 97.62 84 ASP A O 1
ATOM 646 N N . ALA A 1 85 ? 11.236 -2.926 -12.043 1.00 97.06 85 ALA A N 1
ATOM 647 C CA . ALA A 1 85 ? 9.855 -3.382 -12.153 1.00 97.06 85 ALA A CA 1
ATOM 648 C C . ALA A 1 85 ? 9.209 -2.908 -13.472 1.00 97.06 85 ALA A C 1
ATOM 650 O O . ALA A 1 85 ? 9.431 -1.766 -13.887 1.00 97.06 85 ALA A O 1
ATOM 651 N N . PRO A 1 86 ? 8.355 -3.730 -14.115 1.00 97.31 86 PRO A N 1
ATOM 652 C CA . PRO A 1 86 ? 7.548 -3.286 -15.247 1.00 97.31 86 PRO A CA 1
ATOM 653 C C . PRO A 1 86 ? 6.687 -2.070 -14.880 1.00 97.31 86 PRO A C 1
ATOM 655 O O . PRO A 1 86 ? 6.011 -2.069 -13.849 1.00 97.31 86 PRO A O 1
ATOM 658 N N . MET A 1 87 ? 6.702 -1.049 -15.737 1.00 97.00 87 MET A N 1
ATOM 659 C CA . MET A 1 87 ? 5.962 0.197 -15.533 1.00 97.00 87 MET A CA 1
ATOM 660 C C . MET A 1 87 ? 4.793 0.290 -16.507 1.00 97.00 87 MET A C 1
ATOM 662 O O . MET A 1 87 ? 4.970 0.167 -17.720 1.00 97.00 87 MET A O 1
ATOM 666 N N . PHE A 1 88 ? 3.612 0.546 -15.956 1.00 97.31 88 PHE A N 1
ATOM 667 C CA . PHE A 1 88 ? 2.367 0.645 -16.706 1.00 97.31 88 PHE A CA 1
ATOM 668 C C . PHE A 1 88 ? 1.769 2.031 -16.522 1.00 97.31 88 PHE A C 1
ATOM 670 O O . PHE A 1 88 ? 1.678 2.538 -15.400 1.00 97.31 88 PHE A O 1
ATOM 677 N N . VAL A 1 89 ? 1.335 2.625 -17.626 1.00 97.31 89 VAL A N 1
ATOM 678 C CA . VAL A 1 89 ? 0.548 3.850 -17.645 1.00 97.31 89 VAL A CA 1
ATOM 679 C C . VAL A 1 89 ? -0.835 3.479 -18.150 1.00 97.31 89 VAL A C 1
ATOM 681 O O . VAL A 1 89 ? -1.010 3.035 -19.285 1.00 97.31 89 VAL A O 1
ATOM 684 N N . MET A 1 90 ? -1.835 3.660 -17.288 1.00 97.12 90 MET A N 1
ATOM 685 C CA . MET A 1 90 ? -3.219 3.312 -17.600 1.00 97.12 90 MET A CA 1
ATOM 686 C C . MET A 1 90 ? -3.672 3.990 -18.899 1.00 97.12 90 MET A C 1
ATOM 688 O O . MET A 1 90 ? -3.647 5.214 -19.005 1.00 97.12 90 MET A O 1
ATOM 692 N N . GLY A 1 91 ? -4.103 3.183 -19.871 1.00 97.50 91 GLY A N 1
ATOM 693 C CA . GLY A 1 91 ? -4.550 3.658 -21.184 1.00 97.50 91 GLY A CA 1
ATOM 694 C C . GLY A 1 91 ? -3.438 3.855 -22.220 1.00 97.50 91 GLY A C 1
ATOM 695 O O . GLY A 1 91 ? -3.732 4.342 -23.308 1.00 97.50 91 GLY A O 1
ATOM 696 N N . VAL A 1 92 ? -2.194 3.476 -21.910 1.00 98.06 92 VAL A N 1
ATOM 697 C CA . VAL A 1 92 ? -1.050 3.590 -22.829 1.00 98.06 92 VAL A CA 1
ATOM 698 C C . VAL A 1 92 ? -0.405 2.229 -23.093 1.00 98.06 92 VAL A C 1
ATOM 700 O O . VAL A 1 92 ? -0.317 1.833 -24.254 1.00 98.06 92 VAL A O 1
ATOM 703 N N . ASN A 1 93 ? 0.039 1.519 -22.048 1.00 94.88 93 ASN A N 1
ATOM 704 C CA . ASN A 1 93 ? 0.777 0.255 -22.156 1.00 94.88 93 ASN A CA 1
ATOM 705 C C . ASN A 1 93 ? 0.415 -0.758 -21.066 1.00 94.88 93 ASN A C 1
ATOM 707 O O . ASN A 1 93 ? 0.066 -0.335 -19.941 1.00 94.88 93 ASN A O 1
#

Organism: NCBI:txid79605

InterPro domains:
  IPR020828 Glyceraldehyde 3-phosphate dehydrogenase, NAD(P) binding domain [PF00044] (1-61)
  IPR020828 Glyceraldehyde 3-phosphate dehydrogenase, NAD(P) binding domain [SM00846] (1-93)
  IPR020831 Glyceraldehyde/Erythrose phosphate dehydrogenase family [PTHR10836] (1-93)
  IPR036291 NAD(P)-binding domain superfamily [SSF51735] (1-93)

Sequence (93 aa):
AYMLKYDSTHGRFNGDIKVEGNNLSINGKTIRFYTEKDPANIPWSETGAFYVVESTGVFTTTEKAKAHLKGGAKKVVISAPSADAPMFVMGVN

Radius of gyration: 15.37 Å; chains: 1; bounding box: 34×34×42 Å